Protein AF-A0AAD5X6Y1-F1 (afdb_monomer_lite)

Radius of gyration: 20.27 Å; chains: 1; bounding box: 50×33×53 Å

Foldseek 3Di:
DAVVQQPDFPVRQVVVCVPRVVLVVVCVVQQADPNNQWGAQLAFRVDTHRSVDNDPPCPCQCVVQVQCQDPVNCVVVPPPPCCCVVPVPPGDHPDDPDDPPPPVVSVDRDPLVCVVVCVVVVNDDDDDDDCRRNNDHPVVVCVSVVPPD

InterPro domains:
  IPR001563 Peptidase S10, serine carboxypeptidase [PF00450] (5-147)
  IPR029058 Alpha/Beta hydrolase fold [G3DSA:3.40.50.1820] (1-149)
  IPR029058 Alpha/Beta hydrolase fold [SSF53474] (15-148)

pLDDT: mean 77.06, std 14.61, range [45.94, 98.06]

Organism: NCBI:txid109957

Sequence (149 aa):
MAEQCRNLSDTAASERADDCDLVYACIEFVYTVNGGKACLDVYNINDEIPCDDSDQYYVQENALTNYLNNAAVRKAVHVDPTLSVSDPGSTWVECNNITITQTTDETTPASVSYLPALVQKGVKVVIANGNLDLLLNYIGTEETLGNLT

Secondary structure (DSSP, 8-state):
-HHHHTT--HHHHHTTHHHH-HHHHHHHHHHEETTTTEEEETTEEEEEE-TT-SSTT-TTHHHHHHHHT-HHHHHHTT--TTHHHH-TT----SS-------TTGGGSPPGGGGHHHHHHTT--------TT-STT-HHHHHHHHHT--

Structure (mmCIF, N/CA/C/O backbone):
data_AF-A0AAD5X6Y1-F1
#
_entry.id   AF-A0AAD5X6Y1-F1
#
loop_
_atom_site.group_PDB
_atom_site.id
_atom_site.type_symbol
_atom_site.label_atom_id
_atom_site.label_alt_id
_atom_site.label_comp_id
_atom_site.label_asym_id
_atom_site.label_entity_id
_atom_site.label_seq_id
_atom_site.pdbx_PDB_ins_code
_atom_site.Cartn_x
_atom_site.Cartn_y
_atom_site.Cartn_z
_atom_site.occupancy
_atom_site.B_iso_or_equiv
_atom_site.auth_seq_id
_atom_site.auth_comp_id
_atom_site.auth_asym_id
_atom_site.auth_atom_id
_atom_site.pdbx_PDB_model_num
ATOM 1 N N . MET A 1 1 ? -4.526 7.583 23.966 1.00 49.56 1 MET A N 1
ATOM 2 C CA . MET A 1 1 ? -3.572 8.397 23.183 1.00 49.56 1 MET A CA 1
ATOM 3 C C . MET A 1 1 ? -4.165 8.793 21.837 1.00 49.56 1 MET A C 1
ATOM 5 O O . MET A 1 1 ? -4.348 9.984 21.641 1.00 49.56 1 MET A O 1
ATOM 9 N N . ALA A 1 2 ? -4.620 7.851 21.000 1.00 52.78 2 ALA A N 1
ATOM 10 C CA . ALA A 1 2 ? -5.211 8.137 19.680 1.00 52.78 2 ALA A CA 1
ATOM 11 C C . ALA A 1 2 ? -6.317 9.223 19.645 1.00 52.78 2 ALA A C 1
ATOM 13 O O . ALA A 1 2 ? -6.327 10.064 18.750 1.00 52.78 2 ALA A O 1
ATOM 14 N N . GLU A 1 3 ? -7.228 9.277 20.627 1.00 57.44 3 GLU A N 1
ATOM 15 C CA . GLU A 1 3 ? -8.273 10.322 20.672 1.00 57.44 3 GLU A CA 1
ATOM 16 C C . GLU A 1 3 ? -7.730 11.749 20.832 1.00 57.44 3 GLU A C 1
ATOM 18 O O . GLU A 1 3 ? -8.309 12.683 20.284 1.00 57.44 3 GLU A O 1
ATOM 23 N N . GLN A 1 4 ? -6.617 11.930 21.549 1.00 64.88 4 GLN A N 1
ATOM 24 C CA . GLN A 1 4 ? -6.010 13.250 21.762 1.00 64.88 4 GLN A CA 1
ATOM 25 C C . GLN A 1 4 ? -5.286 13.765 20.513 1.00 64.88 4 GLN A C 1
ATOM 27 O O . GLN A 1 4 ? -5.035 14.963 20.407 1.00 64.88 4 GLN A O 1
ATOM 32 N N . CYS A 1 5 ? -4.959 12.860 19.590 1.00 65.75 5 CYS A N 1
ATOM 33 C CA . CYS A 1 5 ? -4.217 13.139 18.366 1.00 65.75 5 CYS A CA 1
ATOM 34 C C . CYS A 1 5 ? -5.131 13.255 17.138 1.00 65.75 5 CYS A C 1
ATOM 36 O O . CYS A 1 5 ? -4.738 13.832 16.133 1.00 65.75 5 CYS A O 1
ATOM 38 N N . ARG A 1 6 ? -6.381 12.775 17.238 1.00 65.25 6 ARG A N 1
ATOM 39 C CA . ARG A 1 6 ? -7.358 12.678 16.136 1.00 65.25 6 ARG A CA 1
ATOM 40 C C . ARG A 1 6 ? -7.627 13.994 15.392 1.00 65.25 6 ARG A C 1
ATOM 42 O O . ARG A 1 6 ? -7.998 13.951 14.227 1.00 65.25 6 ARG A O 1
ATOM 49 N N . ASN A 1 7 ? -7.487 15.134 16.069 1.00 66.12 7 ASN A N 1
ATOM 50 C CA . ASN A 1 7 ? -7.802 16.459 15.521 1.00 66.12 7 ASN A CA 1
ATOM 51 C C . ASN A 1 7 ? -6.576 17.386 15.452 1.00 66.12 7 ASN A C 1
ATOM 53 O O . ASN A 1 7 ? -6.743 18.601 15.330 1.00 66.12 7 ASN A O 1
ATOM 57 N N . LEU A 1 8 ? -5.364 16.854 15.626 1.00 65.12 8 LEU A N 1
ATOM 58 C CA . LEU A 1 8 ? -4.149 17.651 15.490 1.00 65.12 8 LEU A CA 1
ATOM 59 C C . LEU A 1 8 ? -3.843 17.877 14.008 1.00 65.12 8 LEU A C 1
ATOM 61 O O . LEU A 1 8 ? -4.127 17.018 13.180 1.00 65.12 8 LEU A O 1
ATOM 65 N N . SER A 1 9 ? -3.265 19.034 13.685 1.00 67.50 9 SER A N 1
ATOM 66 C CA . SER A 1 9 ? -2.587 19.213 12.400 1.00 67.50 9 SER A CA 1
ATOM 67 C C . SER A 1 9 ? -1.282 18.418 12.387 1.00 67.50 9 SER A C 1
ATOM 69 O O . SER A 1 9 ? -0.718 18.165 13.451 1.00 67.50 9 SER A O 1
ATOM 71 N N . ASP A 1 10 ? -0.746 18.112 11.208 1.00 60.38 10 ASP A N 1
ATOM 72 C CA . ASP A 1 10 ? 0.516 17.370 11.064 1.00 60.38 10 ASP A CA 1
ATOM 73 C C . ASP A 1 10 ? 1.681 18.040 11.804 1.00 60.38 10 ASP A C 1
ATOM 75 O O . ASP A 1 10 ? 2.492 17.380 12.451 1.00 60.38 10 ASP A O 1
ATOM 79 N N . THR A 1 11 ? 1.732 19.377 11.813 1.00 67.06 11 THR A N 1
ATOM 80 C CA . THR A 1 11 ? 2.727 20.120 12.605 1.00 67.06 11 THR A CA 1
ATOM 81 C C . THR A 1 11 ? 2.563 19.864 14.106 1.00 67.06 11 THR A C 1
ATOM 83 O O . THR A 1 11 ? 3.537 19.618 14.804 1.00 67.06 11 THR A O 1
ATOM 86 N N . ALA A 1 12 ? 1.330 19.868 14.616 1.00 69.88 12 ALA A N 1
ATOM 87 C CA . ALA A 1 12 ? 1.072 19.623 16.033 1.00 69.88 12 ALA A CA 1
ATOM 88 C C . ALA A 1 12 ? 1.220 18.137 16.418 1.00 69.88 12 ALA A C 1
ATOM 90 O O . ALA A 1 12 ? 1.534 17.829 17.569 1.00 69.88 12 ALA A O 1
ATOM 91 N N . ALA A 1 13 ? 0.989 17.218 15.476 1.00 65.75 13 ALA A N 1
ATOM 92 C CA . ALA A 1 13 ? 1.225 15.788 15.649 1.00 65.75 13 ALA A CA 1
ATOM 93 C C . ALA A 1 13 ? 2.728 15.464 15.672 1.00 65.75 13 ALA A C 1
ATOM 95 O O . ALA A 1 13 ? 3.169 14.750 16.567 1.00 65.75 13 ALA A O 1
ATOM 96 N N . SER A 1 14 ? 3.519 16.059 14.773 1.00 64.38 14 SER A N 1
ATOM 97 C CA . SER A 1 14 ? 4.982 15.886 14.702 1.00 64.38 14 SER A CA 1
ATOM 98 C C . SER A 1 14 ? 5.730 16.517 15.883 1.00 64.38 14 SER A C 1
ATOM 100 O O . SER A 1 14 ? 6.707 15.952 16.367 1.00 64.38 14 SER A O 1
ATOM 102 N N . GLU A 1 15 ? 5.234 17.625 16.444 1.00 74.06 15 GLU A N 1
ATOM 103 C CA . GLU A 1 15 ? 5.718 18.164 17.730 1.00 74.06 15 GLU A CA 1
ATOM 104 C C . GLU A 1 15 ? 5.437 17.230 18.923 1.00 74.06 15 GLU A C 1
ATOM 106 O O . GLU A 1 15 ? 6.014 17.391 20.001 1.00 74.06 15 GLU A O 1
ATOM 111 N N . ARG A 1 16 ? 4.551 16.247 18.735 1.00 69.69 16 ARG A N 1
ATOM 112 C CA . ARG A 1 16 ? 4.185 15.216 19.708 1.00 69.69 16 ARG A CA 1
ATOM 113 C C . ARG A 1 16 ? 4.405 13.821 19.131 1.00 69.69 16 ARG A C 1
ATOM 115 O O . ARG A 1 16 ? 3.567 12.946 19.347 1.00 69.69 16 ARG A O 1
ATOM 122 N N . ALA A 1 17 ? 5.499 13.620 18.397 1.00 61.91 17 ALA A N 1
ATOM 123 C CA . ALA A 1 17 ? 5.730 12.383 17.655 1.00 61.91 17 ALA A CA 1
ATOM 124 C C . ALA A 1 17 ? 5.582 11.119 18.526 1.00 61.91 17 ALA A C 1
ATOM 126 O O . ALA A 1 17 ? 4.914 10.170 18.126 1.00 61.91 17 ALA A O 1
ATOM 127 N N . ASP A 1 18 ? 6.061 11.177 19.771 1.00 60.53 18 ASP A N 1
ATOM 128 C CA . ASP A 1 18 ? 5.979 10.082 20.748 1.00 60.53 18 ASP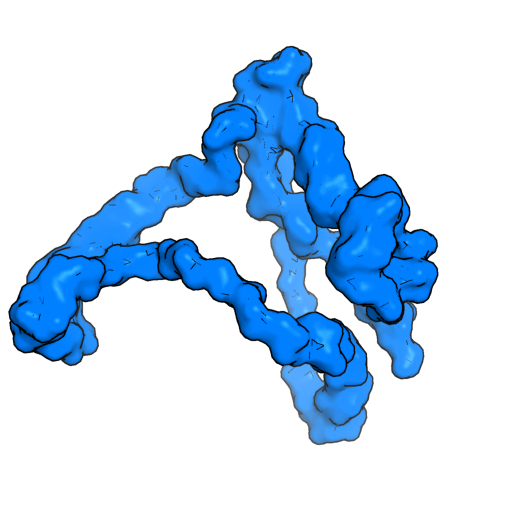 A CA 1
ATOM 129 C C . ASP A 1 18 ? 4.537 9.682 21.140 1.00 60.53 18 ASP A C 1
ATOM 131 O O . ASP A 1 18 ? 4.301 8.549 21.559 1.00 60.53 18 ASP A O 1
ATOM 135 N N . ASP A 1 19 ? 3.567 10.593 20.999 1.00 63.94 19 ASP A N 1
ATOM 136 C CA . ASP A 1 19 ? 2.160 10.386 21.376 1.00 63.94 19 ASP A CA 1
ATOM 137 C C . ASP A 1 19 ? 1.210 10.304 20.166 1.00 63.94 19 ASP A C 1
ATOM 139 O O . ASP A 1 19 ? 0.156 9.663 20.247 1.00 63.94 19 ASP A O 1
ATOM 143 N N . CYS A 1 20 ? 1.534 11.023 19.085 1.00 62.97 20 CYS A N 1
ATOM 144 C CA . CYS A 1 20 ? 0.624 11.363 17.991 1.00 62.97 20 CYS A CA 1
ATOM 145 C C . CYS A 1 20 ? 1.169 11.070 16.591 1.00 62.97 20 CYS A C 1
ATOM 147 O O . CYS A 1 20 ? 0.373 11.055 15.655 1.00 62.97 20 CYS A O 1
ATOM 149 N N . ASP A 1 21 ? 2.463 10.775 16.460 1.00 64.00 21 ASP A N 1
ATOM 150 C CA . ASP A 1 21 ? 3.074 10.255 15.234 1.00 64.00 21 ASP A CA 1
ATOM 151 C C . ASP A 1 21 ? 3.681 8.871 15.497 1.00 64.00 21 ASP A C 1
ATOM 153 O O . ASP A 1 21 ? 4.870 8.590 15.326 1.00 64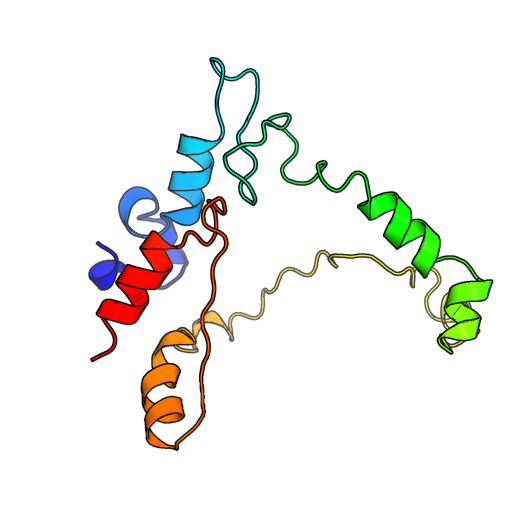.00 21 ASP A O 1
ATOM 157 N N . LEU A 1 22 ? 2.812 7.984 15.988 1.00 62.06 22 LEU A N 1
ATOM 158 C CA . LEU A 1 22 ? 3.187 6.634 16.391 1.00 62.06 22 LEU A CA 1
ATOM 159 C C . LEU A 1 22 ? 3.724 5.809 15.225 1.00 62.06 22 LEU A C 1
ATOM 161 O O . LEU A 1 22 ? 4.419 4.835 15.477 1.00 62.06 22 LEU A O 1
ATOM 165 N N . VAL A 1 23 ? 3.421 6.168 13.975 1.00 64.62 23 VAL A N 1
ATOM 166 C CA . VAL A 1 23 ? 3.963 5.468 12.809 1.00 64.62 23 VAL A CA 1
ATOM 167 C C . VAL A 1 23 ? 5.460 5.726 12.722 1.00 64.62 23 VAL A C 1
ATOM 169 O O . VAL A 1 23 ? 6.220 4.765 12.768 1.00 64.62 23 VAL A O 1
ATOM 172 N N . TYR A 1 24 ? 5.900 6.988 12.708 1.00 59.97 24 TYR A N 1
ATOM 173 C CA . TYR A 1 24 ? 7.329 7.309 12.682 1.00 59.97 24 TYR A CA 1
ATOM 174 C C . TYR A 1 24 ? 8.061 6.833 13.942 1.00 59.97 24 TYR A C 1
ATOM 176 O O . TYR A 1 24 ? 9.137 6.249 13.829 1.00 59.97 24 TYR A O 1
ATOM 184 N N . ALA A 1 25 ? 7.463 6.984 15.128 1.00 61.66 25 ALA A N 1
ATOM 185 C CA . ALA A 1 25 ? 8.073 6.509 16.372 1.00 61.66 25 ALA A CA 1
ATOM 186 C C . ALA A 1 25 ? 8.164 4.968 16.447 1.00 61.66 25 ALA A C 1
ATOM 188 O O . ALA A 1 25 ? 9.161 4.423 16.923 1.00 61.66 25 ALA A O 1
ATOM 189 N N . CYS A 1 26 ? 7.146 4.244 15.962 1.00 63.53 26 CYS A N 1
ATOM 190 C CA . CYS A 1 26 ? 7.156 2.778 15.890 1.00 63.53 26 CYS A CA 1
ATOM 191 C C . CYS A 1 26 ? 8.169 2.290 14.854 1.00 63.53 26 CYS A C 1
ATOM 193 O O . CYS A 1 26 ? 8.928 1.374 15.146 1.00 63.53 26 CYS A O 1
ATOM 195 N N . ILE A 1 27 ? 8.232 2.939 13.691 1.00 62.84 27 ILE A N 1
ATOM 196 C CA . ILE A 1 27 ? 9.260 2.712 12.674 1.00 62.84 27 ILE A CA 1
ATOM 197 C C . ILE A 1 27 ? 10.643 2.886 13.323 1.00 62.84 27 ILE A C 1
ATOM 199 O O . ILE A 1 27 ? 11.374 1.916 13.473 1.00 62.84 27 ILE A O 1
ATOM 203 N N . GLU A 1 28 ? 11.001 4.054 13.847 1.00 63.91 28 GLU A N 1
ATOM 204 C CA . GLU A 1 28 ? 12.351 4.250 14.399 1.00 63.91 28 GLU A CA 1
ATOM 205 C C . GLU A 1 28 ? 12.712 3.276 15.540 1.00 63.91 28 GLU A C 1
ATOM 207 O O . GLU A 1 28 ? 13.852 2.812 15.619 1.00 63.91 28 GLU A O 1
ATOM 212 N N . PHE A 1 29 ? 11.751 2.918 16.399 1.00 62.81 29 PHE A N 1
ATOM 213 C CA . PHE A 1 29 ? 11.981 2.008 17.524 1.00 62.81 29 PHE A CA 1
ATOM 214 C C . PHE A 1 29 ? 12.078 0.530 17.116 1.00 62.81 29 PHE A C 1
ATOM 216 O O . PHE A 1 29 ? 12.908 -0.209 17.650 1.00 62.81 29 PHE A O 1
ATOM 223 N N . VAL A 1 30 ? 11.223 0.081 16.194 1.00 62.59 30 VAL A N 1
ATOM 224 C CA . VAL A 1 30 ? 11.120 -1.325 15.769 1.00 62.59 30 VAL A CA 1
ATOM 225 C C . VAL A 1 30 ? 12.132 -1.651 14.676 1.00 62.59 30 VAL A C 1
ATOM 227 O O . VAL A 1 30 ? 12.472 -2.821 14.503 1.00 62.59 30 VAL A O 1
ATOM 230 N N . TYR A 1 31 ? 12.666 -0.638 13.983 1.00 66.19 31 TYR A N 1
ATOM 231 C CA . TYR A 1 31 ? 13.566 -0.867 12.866 1.00 66.19 31 TYR A CA 1
ATOM 232 C C . TYR A 1 31 ? 14.779 -1.665 13.300 1.00 66.19 31 TYR A C 1
ATOM 234 O O . TYR A 1 31 ? 15.023 -2.673 12.682 1.00 66.19 31 TYR A O 1
ATOM 242 N N . THR A 1 32 ? 15.507 -1.358 14.372 1.00 68.44 32 THR A N 1
ATOM 243 C CA . THR A 1 32 ? 16.752 -2.106 14.634 1.00 68.44 32 THR A CA 1
ATOM 244 C C . THR A 1 32 ? 16.546 -3.456 15.336 1.00 68.44 32 THR A C 1
ATOM 246 O O . THR A 1 32 ? 16.167 -3.512 16.505 1.00 68.44 32 THR A O 1
ATOM 249 N N . VAL A 1 33 ? 16.936 -4.552 14.680 1.00 69.00 33 VAL A N 1
ATOM 250 C CA . VAL A 1 33 ? 17.071 -5.898 15.266 1.00 69.00 33 VAL A CA 1
ATOM 251 C C . VAL A 1 33 ? 18.526 -6.379 15.236 1.00 69.00 33 VAL A C 1
ATOM 253 O O . VAL A 1 33 ? 19.424 -5.730 14.691 1.00 69.00 33 VAL A O 1
ATOM 256 N N . ASN A 1 34 ? 18.815 -7.492 15.919 1.00 67.25 34 ASN A N 1
ATOM 257 C CA . ASN A 1 34 ? 20.158 -8.090 15.978 1.00 67.25 34 ASN A CA 1
ATOM 258 C C . ASN A 1 34 ? 21.277 -7.120 16.425 1.00 67.25 34 ASN A C 1
ATOM 260 O O . ASN A 1 34 ? 22.424 -7.212 15.978 1.00 67.25 34 ASN A O 1
ATOM 264 N N . GLY A 1 35 ? 20.950 -6.188 17.329 1.00 70.12 35 GLY A N 1
ATOM 265 C CA . GLY A 1 35 ? 21.887 -5.176 17.828 1.00 70.12 35 GLY A CA 1
ATOM 266 C C . GLY A 1 35 ? 22.234 -4.097 16.798 1.00 70.12 35 GLY A C 1
ATOM 267 O O . GLY A 1 35 ? 23.369 -3.625 16.791 1.00 70.12 35 GLY A O 1
ATOM 268 N N . GLY A 1 36 ? 21.287 -3.752 15.916 1.00 73.00 36 GLY A N 1
ATOM 269 C CA . GLY A 1 36 ? 21.451 -2.727 14.877 1.00 73.00 36 GLY A CA 1
ATOM 270 C C . GLY A 1 36 ? 22.107 -3.230 13.592 1.00 73.00 36 GLY A C 1
ATOM 271 O O . GLY A 1 36 ? 22.633 -2.430 12.826 1.00 73.00 36 GLY A O 1
ATOM 272 N N . LYS A 1 37 ? 22.134 -4.551 13.370 1.00 73.88 37 LYS A N 1
ATOM 273 C CA . LYS A 1 37 ? 22.753 -5.167 12.180 1.00 73.88 37 LYS A CA 1
ATOM 274 C C . LYS A 1 37 ? 21.773 -5.438 11.046 1.00 73.88 37 LYS A C 1
ATOM 276 O O . LYS A 1 37 ? 22.208 -5.634 9.917 1.00 73.88 37 LYS A O 1
ATOM 281 N N . ALA A 1 38 ? 20.493 -5.505 11.370 1.00 76.69 38 ALA A N 1
ATOM 282 C CA . ALA A 1 38 ? 19.405 -5.705 10.435 1.00 76.69 38 ALA A CA 1
ATOM 283 C C . ALA A 1 38 ? 18.192 -4.947 10.956 1.00 76.69 38 ALA A C 1
ATOM 285 O O . ALA A 1 38 ? 18.159 -4.561 12.132 1.00 76.69 38 ALA A O 1
ATOM 286 N N . CYS A 1 39 ? 17.232 -4.742 10.072 1.00 79.81 39 CYS A N 1
ATOM 287 C CA . CYS A 1 39 ? 15.979 -4.112 10.376 1.00 79.81 39 CYS A CA 1
ATOM 288 C C . CYS A 1 39 ? 14.785 -5.003 10.071 1.00 79.81 39 CYS A C 1
ATOM 290 O O . CYS A 1 39 ? 14.906 -5.927 9.278 1.00 79.81 39 CYS A O 1
ATOM 292 N N . LEU A 1 40 ? 13.658 -4.785 10.744 1.00 82.06 40 LEU A N 1
ATOM 293 C CA . LEU A 1 40 ? 12.423 -5.499 10.413 1.00 82.06 40 LEU A CA 1
ATOM 294 C C . LEU A 1 40 ? 11.805 -4.926 9.140 1.00 82.06 40 LEU A C 1
ATOM 296 O O . LEU A 1 40 ? 11.785 -3.709 8.960 1.00 82.06 40 LEU A O 1
ATOM 300 N N . ASP A 1 41 ? 11.267 -5.800 8.291 1.00 80.75 41 ASP A N 1
ATOM 301 C CA . ASP A 1 41 ? 10.377 -5.376 7.213 1.00 80.75 41 ASP A CA 1
ATOM 302 C C . ASP A 1 41 ? 9.061 -4.856 7.808 1.00 80.75 41 ASP A C 1
ATOM 304 O O . ASP A 1 41 ? 8.348 -5.560 8.530 1.00 80.75 41 ASP A O 1
ATOM 308 N N . VAL A 1 42 ? 8.728 -3.603 7.498 1.00 80.56 42 VAL A N 1
ATOM 309 C CA . VAL A 1 42 ? 7.491 -2.964 7.961 1.00 80.56 42 VAL A CA 1
ATOM 310 C C . VAL A 1 42 ? 6.236 -3.592 7.365 1.00 80.56 42 VAL A C 1
ATOM 312 O O . VAL A 1 42 ? 5.164 -3.490 7.961 1.00 80.56 42 VAL A O 1
ATOM 315 N N . TYR A 1 43 ? 6.354 -4.264 6.222 1.00 83.81 43 TYR A N 1
ATOM 316 C CA . TYR A 1 43 ? 5.247 -4.958 5.574 1.00 83.81 43 TYR A CA 1
ATOM 317 C C . TYR A 1 43 ? 5.129 -6.422 6.027 1.00 83.81 43 TYR A C 1
ATOM 319 O O . TYR A 1 43 ? 4.072 -7.034 5.844 1.00 83.81 43 TYR A O 1
ATOM 327 N N . ASN A 1 44 ? 6.175 -6.985 6.651 1.00 87.31 44 ASN A N 1
ATOM 328 C CA . ASN A 1 44 ? 6.172 -8.340 7.202 1.00 87.31 44 ASN A CA 1
ATOM 329 C C . ASN A 1 44 ? 7.182 -8.524 8.353 1.00 87.31 44 ASN A C 1
ATOM 331 O O . ASN A 1 44 ? 8.354 -8.811 8.135 1.00 87.31 44 ASN A O 1
ATOM 335 N N . ILE A 1 45 ? 6.707 -8.516 9.600 1.00 85.75 45 ILE A N 1
ATOM 336 C CA . ILE A 1 45 ? 7.543 -8.639 10.813 1.00 85.75 45 ILE A CA 1
ATOM 337 C C . ILE A 1 45 ? 8.360 -9.938 10.939 1.00 85.75 45 ILE A C 1
ATOM 339 O O . ILE A 1 45 ? 9.149 -10.068 11.874 1.00 85.75 45 ILE A O 1
ATOM 343 N N . ASN A 1 46 ? 8.143 -10.934 10.076 1.00 88.38 46 ASN A N 1
ATOM 344 C CA . ASN A 1 46 ? 8.971 -12.142 10.055 1.00 88.38 46 ASN A CA 1
ATOM 345 C C . ASN A 1 46 ? 10.255 -11.976 9.233 1.00 88.38 46 ASN A C 1
ATOM 347 O O . ASN A 1 46 ? 11.143 -12.825 9.348 1.00 88.38 46 ASN A O 1
ATOM 351 N N . ASP A 1 47 ? 10.340 -10.934 8.409 1.00 85.12 47 ASP A N 1
ATOM 352 C CA . ASP A 1 47 ? 11.445 -10.713 7.489 1.00 85.12 47 ASP A CA 1
ATOM 353 C C . ASP A 1 47 ? 12.424 -9.670 8.054 1.00 85.12 47 ASP A C 1
ATOM 355 O O . ASP A 1 47 ? 12.041 -8.676 8.678 1.00 85.12 47 ASP A O 1
ATOM 359 N N . GLU A 1 48 ? 13.718 -9.923 7.845 1.00 83.75 48 GLU A N 1
ATOM 360 C CA . GLU A 1 48 ? 14.803 -9.006 8.195 1.00 83.75 48 GLU A CA 1
ATOM 361 C C . GLU A 1 48 ? 15.441 -8.427 6.922 1.00 83.75 48 GLU A C 1
ATOM 363 O O . GLU A 1 48 ? 15.825 -9.163 6.005 1.00 83.75 48 GLU A O 1
ATOM 368 N N . ILE A 1 49 ? 15.608 -7.106 6.896 1.00 79.25 49 ILE A N 1
ATOM 369 C CA . ILE A 1 49 ? 16.110 -6.307 5.774 1.00 79.25 49 ILE A CA 1
ATOM 370 C C . ILE A 1 49 ? 17.300 -5.439 6.220 1.00 79.25 49 ILE A C 1
ATOM 372 O O . ILE A 1 49 ? 17.396 -5.078 7.392 1.00 79.25 49 ILE A O 1
ATOM 376 N N . PRO A 1 50 ? 18.259 -5.098 5.347 1.00 80.19 50 PRO A N 1
ATOM 377 C CA . PRO A 1 50 ? 19.227 -4.040 5.635 1.00 80.19 50 PRO A CA 1
ATOM 378 C C . PRO A 1 50 ? 18.573 -2.721 6.086 1.00 80.19 50 PRO A C 1
ATOM 380 O O . PRO A 1 50 ? 17.590 -2.270 5.516 1.00 80.19 50 PRO A O 1
ATOM 383 N N . CYS A 1 51 ? 19.120 -2.095 7.130 1.00 75.00 51 CYS A N 1
ATOM 384 C CA . CYS A 1 51 ? 18.512 -0.922 7.774 1.00 75.00 51 CYS A CA 1
ATOM 385 C C . CYS A 1 51 ? 18.502 0.368 6.951 1.00 75.00 51 CYS A C 1
ATOM 387 O O . CYS A 1 51 ? 17.784 1.303 7.291 1.00 75.00 51 CYS A O 1
ATOM 389 N N . ASP A 1 52 ? 19.332 0.451 5.919 1.00 70.62 52 ASP A N 1
ATOM 390 C CA . ASP A 1 52 ? 19.404 1.575 4.988 1.00 70.62 52 ASP A CA 1
ATOM 391 C C . ASP A 1 52 ? 18.383 1.476 3.852 1.00 70.62 52 ASP A C 1
ATOM 393 O O . ASP A 1 52 ? 18.372 2.318 2.954 1.00 70.62 52 ASP A O 1
ATOM 397 N N . ASP A 1 53 ? 17.534 0.456 3.885 1.00 61.38 53 ASP A N 1
ATOM 398 C CA . ASP A 1 53 ? 16.772 0.057 2.727 1.00 61.38 53 ASP A CA 1
ATOM 399 C C . ASP A 1 53 ? 15.415 -0.479 3.174 1.00 61.38 53 ASP A C 1
ATOM 401 O O . ASP A 1 53 ? 15.276 -1.590 3.681 1.00 61.38 53 ASP A O 1
ATOM 405 N N . SER A 1 54 ? 14.419 0.391 3.030 1.00 55.72 54 SER A N 1
ATOM 406 C CA . SER A 1 54 ? 13.036 0.165 3.433 1.00 55.72 54 SER A CA 1
ATOM 407 C C . SER A 1 54 ? 12.217 -0.629 2.412 1.00 55.72 54 SER A C 1
ATOM 409 O O . SER A 1 54 ? 11.019 -0.766 2.632 1.00 55.72 54 SER A O 1
ATOM 411 N N . ASP A 1 55 ? 12.807 -1.072 1.291 1.00 57.62 55 ASP A N 1
ATOM 412 C CA . ASP A 1 55 ? 12.013 -1.459 0.107 1.00 57.62 55 ASP A CA 1
ATOM 413 C C . ASP A 1 55 ? 12.601 -2.597 -0.760 1.00 57.62 55 ASP A C 1
ATOM 415 O O . ASP A 1 55 ? 11.924 -3.163 -1.609 1.00 57.62 55 ASP A O 1
ATOM 419 N N . GLN A 1 56 ? 13.849 -3.025 -0.557 1.00 51.84 56 GLN A N 1
ATOM 420 C CA . GLN A 1 56 ? 14.514 -4.035 -1.408 1.00 51.84 56 GLN A CA 1
ATOM 421 C C . GLN A 1 56 ? 13.870 -5.423 -1.504 1.00 51.84 56 GLN A C 1
ATOM 423 O O . GLN A 1 56 ? 14.328 -6.244 -2.311 1.00 51.84 56 GLN A O 1
ATOM 428 N N . TYR A 1 57 ? 12.874 -5.753 -0.678 1.00 52.69 57 TYR A N 1
ATOM 429 C CA . TYR A 1 57 ? 12.386 -7.131 -0.592 1.00 52.69 57 TYR A CA 1
ATOM 430 C C . TYR A 1 57 ? 11.390 -7.554 -1.662 1.00 52.69 57 TYR A C 1
ATOM 432 O O . TYR A 1 57 ? 11.148 -8.757 -1.820 1.00 52.69 57 TYR A O 1
ATOM 440 N N . TYR A 1 58 ? 10.963 -6.656 -2.543 1.00 56.47 58 TYR A N 1
ATOM 441 C CA . TYR A 1 58 ? 10.464 -7.113 -3.829 1.00 56.47 58 TYR A CA 1
ATOM 442 C C . TYR A 1 58 ? 11.639 -7.358 -4.774 1.00 56.47 58 TYR A C 1
ATOM 444 O O . TYR A 1 58 ? 11.863 -6.680 -5.767 1.00 56.47 58 TYR A O 1
ATOM 452 N N . VAL A 1 59 ? 12.323 -8.486 -4.587 1.00 51.00 59 VAL A N 1
ATOM 453 C CA . VAL A 1 59 ? 13.208 -9.065 -5.620 1.00 51.00 59 VAL A CA 1
ATOM 454 C C . VAL A 1 59 ? 12.457 -9.241 -6.969 1.00 51.00 59 VAL A C 1
ATOM 456 O O . VAL A 1 59 ? 13.069 -9.382 -8.030 1.00 51.00 59 VAL A O 1
ATOM 459 N N . GLN A 1 60 ? 11.116 -9.181 -6.956 1.00 54.72 60 GLN A N 1
ATOM 460 C CA . GLN A 1 60 ? 10.242 -9.166 -8.132 1.00 54.72 60 GLN A CA 1
ATOM 461 C C . GLN A 1 60 ? 9.917 -7.777 -8.704 1.00 54.72 60 GLN A C 1
ATOM 463 O O . GLN A 1 60 ? 9.415 -7.723 -9.825 1.00 54.72 60 GLN A O 1
ATOM 468 N N . GLU A 1 61 ? 10.225 -6.670 -8.032 1.00 62.53 61 GLU A N 1
ATOM 469 C CA . GLU A 1 61 ? 9.989 -5.314 -8.548 1.00 62.53 61 GLU A CA 1
ATOM 470 C C . GLU A 1 61 ? 10.710 -5.089 -9.865 1.00 62.53 61 GLU A C 1
ATOM 472 O O . GLU A 1 61 ? 10.127 -4.638 -10.852 1.00 62.53 61 GLU A O 1
ATOM 477 N N . ASN A 1 62 ? 11.973 -5.510 -9.926 1.00 74.88 62 ASN A N 1
ATOM 478 C CA . ASN A 1 62 ? 12.734 -5.475 -11.164 1.00 74.88 62 ASN A CA 1
ATOM 479 C C . ASN A 1 62 ? 12.107 -6.388 -12.222 1.00 74.88 62 ASN A C 1
ATOM 481 O O . ASN A 1 62 ? 12.089 -6.037 -13.398 1.00 74.88 62 ASN A O 1
ATOM 485 N N . ALA A 1 63 ? 11.563 -7.549 -11.845 1.00 85.25 63 ALA A N 1
ATOM 486 C CA . ALA A 1 63 ? 10.922 -8.452 -12.798 1.00 85.25 63 ALA A CA 1
ATOM 487 C C . ALA A 1 63 ? 9.640 -7.839 -13.385 1.00 85.25 63 ALA A C 1
ATOM 489 O O . ALA A 1 63 ? 9.460 -7.864 -14.605 1.00 85.25 63 ALA A O 1
ATOM 490 N N . LEU A 1 64 ? 8.790 -7.245 -12.545 1.00 86.62 64 LEU A N 1
ATOM 491 C CA . LEU A 1 64 ? 7.561 -6.580 -12.963 1.00 86.62 64 LEU A CA 1
ATOM 492 C C . LEU A 1 64 ? 7.863 -5.317 -13.776 1.00 86.62 64 LEU A C 1
ATOM 494 O O . LEU A 1 64 ? 7.328 -5.161 -14.873 1.00 86.62 64 LEU A O 1
ATOM 498 N N . THR A 1 65 ? 8.795 -4.486 -13.306 1.00 88.12 65 THR A N 1
ATOM 499 C CA . THR A 1 65 ? 9.277 -3.295 -14.018 1.00 88.12 65 THR A CA 1
ATOM 500 C C . THR A 1 65 ? 9.819 -3.657 -15.393 1.00 88.12 65 THR A C 1
ATOM 502 O O . THR A 1 65 ? 9.439 -3.048 -16.394 1.00 88.12 65 THR A O 1
ATOM 505 N N . ASN A 1 66 ? 10.664 -4.686 -15.480 1.00 90.75 66 ASN A N 1
ATOM 506 C CA . ASN A 1 66 ? 11.220 -5.147 -16.750 1.00 90.75 66 ASN A CA 1
ATOM 507 C C . ASN A 1 66 ? 10.137 -5.712 -17.675 1.00 90.75 66 ASN A C 1
ATOM 509 O O . ASN A 1 66 ? 10.158 -5.453 -18.881 1.00 90.75 66 ASN A O 1
ATOM 513 N N . TYR A 1 67 ? 9.183 -6.471 -17.131 1.00 93.00 67 TYR A N 1
ATOM 514 C CA . TYR A 1 67 ? 8.091 -7.049 -17.906 1.00 93.00 67 TYR A CA 1
ATOM 515 C C . TYR A 1 67 ? 7.164 -5.968 -18.470 1.00 93.00 67 TYR A C 1
ATOM 517 O O . TYR A 1 67 ? 6.904 -5.949 -19.672 1.00 93.00 67 TYR A O 1
ATOM 525 N N . LEU A 1 68 ? 6.713 -5.032 -17.635 1.00 92.62 68 LEU A N 1
ATOM 526 C CA . LEU A 1 68 ? 5.796 -3.966 -18.038 1.00 92.62 68 LEU A CA 1
ATOM 527 C C . LEU A 1 68 ? 6.460 -2.915 -18.931 1.00 92.62 68 LEU A C 1
ATOM 529 O O . LEU A 1 68 ? 5.777 -2.293 -19.743 1.00 92.62 68 LEU A O 1
ATOM 533 N N . ASN A 1 69 ? 7.786 -2.759 -18.865 1.00 91.19 69 ASN A N 1
ATOM 534 C CA . ASN A 1 69 ? 8.533 -1.910 -19.795 1.00 91.19 69 ASN A CA 1
ATOM 535 C C . ASN A 1 69 ? 8.974 -2.618 -21.084 1.00 91.19 69 ASN A C 1
ATOM 537 O O . ASN A 1 69 ? 9.491 -1.969 -21.996 1.00 91.19 69 ASN A O 1
ATOM 541 N N . ASN A 1 70 ? 8.723 -3.921 -21.228 1.00 92.88 70 ASN A N 1
ATOM 542 C CA . ASN A 1 70 ? 8.989 -4.627 -22.473 1.00 92.88 70 ASN A CA 1
ATOM 543 C C . ASN A 1 70 ? 8.123 -4.069 -23.619 1.00 92.88 70 ASN A C 1
ATOM 545 O O . ASN A 1 70 ? 6.899 -3.985 -23.512 1.00 92.88 70 ASN A O 1
ATOM 549 N N . ALA A 1 71 ? 8.741 -3.746 -24.759 1.00 91.31 71 ALA A N 1
ATOM 550 C CA . ALA A 1 71 ? 8.047 -3.142 -25.899 1.00 91.31 71 ALA A CA 1
ATOM 551 C C . ALA A 1 71 ? 6.883 -3.995 -26.440 1.00 91.31 71 ALA A C 1
ATOM 553 O O . ALA A 1 71 ? 5.857 -3.450 -26.850 1.00 91.31 71 ALA A O 1
ATOM 554 N N . ALA A 1 72 ? 7.011 -5.327 -26.430 1.00 94.38 72 ALA A N 1
ATOM 555 C CA . ALA A 1 72 ? 5.943 -6.222 -26.868 1.00 94.38 72 ALA A CA 1
ATOM 556 C C . ALA A 1 72 ? 4.765 -6.220 -25.883 1.00 94.38 72 ALA A C 1
ATOM 558 O O . ALA A 1 72 ? 3.616 -6.192 -26.322 1.00 94.38 72 ALA A O 1
ATOM 559 N N . VAL A 1 73 ? 5.040 -6.183 -24.574 1.00 96.00 73 VAL A N 1
ATOM 560 C CA . VAL A 1 73 ? 4.014 -6.103 -23.520 1.00 96.00 73 VAL A CA 1
ATOM 561 C C . VAL A 1 73 ? 3.290 -4.760 -23.577 1.00 96.00 73 VAL A C 1
ATOM 563 O O . VAL A 1 73 ? 2.065 -4.734 -23.660 1.00 96.00 73 VAL A O 1
ATOM 566 N N . ARG A 1 74 ? 4.032 -3.648 -23.653 1.00 93.25 74 ARG A N 1
ATOM 567 C CA . ARG A 1 74 ? 3.468 -2.297 -23.815 1.00 93.25 74 ARG A CA 1
ATOM 568 C C . ARG A 1 74 ? 2.558 -2.206 -25.037 1.00 93.25 74 ARG A C 1
ATOM 570 O O . ARG A 1 74 ? 1.447 -1.693 -24.947 1.00 93.25 74 ARG A O 1
ATOM 577 N N . LYS A 1 75 ? 2.991 -2.765 -26.171 1.00 93.69 75 LYS A N 1
ATOM 578 C CA . LYS A 1 75 ? 2.166 -2.837 -27.382 1.00 93.69 75 LYS A CA 1
ATOM 579 C C . LYS A 1 75 ? 0.905 -3.681 -27.172 1.00 93.69 75 LYS A C 1
ATOM 581 O O . LYS A 1 75 ? -0.160 -3.288 -27.640 1.00 93.69 75 LYS A O 1
ATOM 586 N N . ALA A 1 76 ? 1.014 -4.821 -26.490 1.00 97.12 76 ALA A N 1
ATOM 587 C CA . ALA A 1 76 ? -0.109 -5.725 -26.244 1.00 97.12 76 ALA A CA 1
ATOM 588 C C . ALA A 1 76 ? -1.191 -5.109 -25.340 1.00 97.12 76 ALA A C 1
ATOM 590 O O . ALA A 1 76 ? -2.368 -5.399 -25.532 1.00 97.12 76 ALA A O 1
ATOM 591 N N . VAL A 1 77 ? -0.812 -4.232 -24.402 1.00 95.56 77 VAL A N 1
ATOM 592 C CA . VAL A 1 77 ? -1.755 -3.479 -23.550 1.00 95.56 77 VAL A CA 1
ATOM 593 C C . VAL A 1 77 ? -2.108 -2.097 -24.116 1.00 95.56 77 VAL A C 1
ATOM 595 O O . VAL A 1 77 ? -2.707 -1.279 -23.426 1.00 95.56 77 VAL A O 1
ATOM 598 N N . HIS A 1 78 ? -1.771 -1.850 -25.386 1.00 94.94 78 HIS A N 1
ATOM 599 C CA . HIS A 1 78 ? -2.085 -0.624 -26.123 1.00 94.94 78 HIS A CA 1
ATOM 600 C C . HIS A 1 78 ? -1.522 0.664 -25.501 1.00 94.94 78 HIS A C 1
ATOM 602 O O . HIS A 1 78 ? -2.153 1.717 -25.587 1.00 94.94 78 HIS A O 1
ATOM 608 N N . VAL A 1 79 ? -0.322 0.612 -24.914 1.00 92.88 79 VAL A N 1
ATOM 609 C CA . VAL A 1 79 ? 0.412 1.840 -24.578 1.00 92.88 79 VAL A CA 1
ATOM 610 C C . VAL A 1 79 ? 0.684 2.621 -25.863 1.00 92.88 79 VAL A C 1
ATOM 612 O O . VAL A 1 79 ? 1.140 2.042 -26.854 1.00 92.88 79 VAL A O 1
ATOM 615 N N . ASP A 1 80 ? 0.415 3.928 -25.843 1.00 89.88 80 ASP A N 1
ATOM 616 C CA . ASP A 1 80 ? 0.639 4.814 -26.985 1.00 89.88 80 ASP A CA 1
ATOM 617 C C . ASP A 1 80 ? 2.106 4.715 -27.460 1.00 89.88 80 ASP A C 1
ATOM 619 O O . ASP A 1 80 ? 3.031 4.972 -26.684 1.00 89.88 80 ASP A O 1
ATOM 623 N N . PRO A 1 81 ? 2.362 4.332 -28.724 1.00 82.81 81 PRO A N 1
ATOM 624 C CA . PRO A 1 81 ? 3.722 4.198 -29.238 1.00 82.81 81 PRO A CA 1
ATOM 625 C C . PRO A 1 81 ? 4.447 5.544 -29.379 1.00 82.81 81 PRO A C 1
ATOM 627 O O . PRO A 1 81 ? 5.670 5.565 -29.501 1.00 82.81 81 PRO A O 1
ATOM 630 N N . THR A 1 82 ? 3.719 6.663 -29.374 1.00 85.62 82 THR A N 1
ATOM 631 C CA . THR A 1 82 ? 4.284 8.016 -29.422 1.00 85.62 82 THR A CA 1
ATOM 632 C C . THR A 1 82 ? 4.647 8.552 -28.039 1.00 85.62 82 THR A C 1
ATOM 634 O O . THR A 1 82 ? 5.372 9.541 -27.951 1.00 85.62 82 THR A O 1
ATOM 637 N N . LEU A 1 83 ? 4.238 7.862 -26.966 1.00 83.75 83 LEU A N 1
ATOM 638 C CA . LEU A 1 83 ? 4.472 8.285 -25.587 1.00 83.75 83 LEU A CA 1
ATOM 639 C C . LEU A 1 83 ? 5.965 8.460 -25.294 1.00 83.75 83 LEU A C 1
ATOM 641 O O . LEU A 1 83 ? 6.358 9.455 -24.709 1.00 83.75 83 LEU A O 1
ATOM 645 N N . SER A 1 84 ? 6.813 7.555 -25.790 1.00 73.44 84 SER A N 1
ATOM 646 C CA . SER A 1 84 ? 8.274 7.650 -25.642 1.00 73.44 84 SER A CA 1
ATOM 647 C C . SER A 1 84 ? 8.906 8.805 -26.434 1.00 73.44 84 SER A C 1
ATOM 649 O O . SER A 1 84 ? 10.074 9.119 -26.227 1.00 73.44 84 SER A O 1
ATOM 651 N N . VAL A 1 85 ? 8.165 9.422 -27.361 1.00 76.06 85 VAL A N 1
ATOM 652 C CA . VAL A 1 85 ? 8.595 10.609 -28.117 1.00 76.06 85 VAL A CA 1
ATOM 653 C C . VAL A 1 85 ? 8.155 11.887 -27.403 1.00 76.06 85 VAL A C 1
ATOM 655 O O . VAL A 1 85 ? 8.936 12.830 -27.318 1.00 76.06 85 VAL A O 1
ATOM 658 N N . SER A 1 86 ? 6.920 11.927 -26.892 1.00 82.12 86 SER A N 1
ATOM 659 C CA . SER A 1 86 ? 6.383 13.080 -26.156 1.00 82.12 86 SER A CA 1
ATOM 660 C C . SER A 1 86 ? 6.890 13.169 -24.715 1.00 82.12 86 SER A C 1
ATOM 662 O O . SER A 1 86 ? 6.998 14.264 -24.174 1.00 82.12 86 SER A O 1
ATOM 664 N N . ASP A 1 87 ? 7.199 12.023 -24.112 1.00 79.69 87 ASP A N 1
ATOM 665 C CA . ASP A 1 87 ? 7.748 11.867 -22.769 1.00 79.69 87 ASP A CA 1
ATOM 666 C C . ASP A 1 87 ? 8.761 10.704 -22.768 1.00 79.69 87 ASP A C 1
ATOM 668 O O . ASP A 1 87 ? 8.420 9.545 -22.500 1.00 79.69 87 ASP A O 1
ATOM 672 N N . PRO A 1 88 ? 10.034 10.992 -23.096 1.00 64.62 88 PRO A N 1
ATOM 673 C CA . PRO A 1 88 ? 11.098 9.991 -23.121 1.00 64.62 88 PRO A CA 1
ATOM 674 C C . PRO A 1 88 ? 11.330 9.287 -21.775 1.00 64.62 88 PRO A C 1
ATOM 676 O O . PRO A 1 88 ? 11.971 8.238 -21.755 1.00 64.62 88 PRO A O 1
ATOM 679 N N . GLY A 1 89 ? 10.815 9.843 -20.670 1.00 70.19 89 GLY A N 1
ATOM 680 C CA . GLY A 1 89 ? 10.870 9.264 -19.329 1.00 70.19 89 GLY A CA 1
ATOM 681 C C . GLY A 1 89 ? 9.674 8.381 -18.973 1.00 70.19 89 GLY A C 1
ATOM 682 O O . GLY A 1 89 ? 9.621 7.878 -17.854 1.00 70.19 89 GLY A O 1
ATOM 683 N N . SER A 1 90 ? 8.721 8.169 -19.890 1.00 78.88 90 SER A N 1
ATOM 684 C CA . SER A 1 90 ? 7.472 7.451 -19.611 1.00 78.88 90 SER A CA 1
ATOM 685 C C . SER A 1 90 ? 7.646 5.926 -19.546 1.00 78.88 90 SER A C 1
ATOM 687 O O . SER A 1 90 ? 7.171 5.146 -20.389 1.00 78.88 90 SER A O 1
ATOM 689 N N . THR A 1 91 ? 8.373 5.484 -18.528 1.00 85.62 91 THR A N 1
ATOM 690 C CA . THR A 1 91 ? 8.503 4.091 -18.108 1.00 85.62 91 THR A CA 1
ATOM 691 C C . THR A 1 91 ? 7.485 3.780 -17.023 1.00 85.62 91 THR A C 1
ATOM 693 O O . THR A 1 91 ? 7.167 4.630 -16.197 1.00 85.62 91 THR A O 1
ATOM 696 N N . TRP A 1 92 ? 6.981 2.549 -17.010 1.00 88.75 92 TRP A N 1
ATOM 697 C CA . TRP A 1 92 ? 6.253 2.063 -15.848 1.00 88.75 92 TRP A CA 1
ATOM 698 C C . TRP A 1 92 ? 7.214 2.002 -14.659 1.00 88.75 92 TRP A C 1
ATOM 700 O O . TRP A 1 92 ? 8.324 1.481 -14.796 1.00 88.75 92 TRP A O 1
ATOM 710 N N . VAL A 1 93 ? 6.770 2.540 -13.533 1.00 84.88 93 VAL A N 1
ATOM 711 C CA . VAL A 1 93 ? 7.391 2.441 -12.212 1.00 84.88 93 VAL A CA 1
ATOM 712 C C . VAL A 1 93 ? 6.282 2.059 -11.238 1.00 84.88 93 VAL A C 1
ATOM 714 O O . VAL A 1 93 ? 5.126 2.417 -11.477 1.00 84.88 93 VAL A O 1
ATOM 717 N N . GLU A 1 94 ? 6.609 1.325 -10.181 1.00 79.50 94 GLU A N 1
ATOM 718 C CA . GLU A 1 94 ? 5.605 0.883 -9.209 1.00 79.50 94 GLU A CA 1
ATOM 719 C C . GLU A 1 94 ? 5.035 2.059 -8.418 1.00 79.50 94 GLU A C 1
ATOM 721 O O . GLU A 1 94 ? 3.833 2.325 -8.460 1.00 79.50 94 GLU A O 1
ATOM 726 N N . CYS A 1 95 ? 5.926 2.817 -7.784 1.00 77.81 95 CYS A N 1
ATOM 727 C CA . CYS A 1 95 ? 5.596 4.017 -7.038 1.00 77.81 95 CYS A CA 1
ATOM 728 C C . CYS A 1 95 ? 6.222 5.221 -7.740 1.00 77.81 95 CYS A C 1
ATOM 730 O O . CYS A 1 95 ? 7.432 5.288 -7.957 1.00 77.81 95 CYS A O 1
ATOM 732 N N . ASN A 1 96 ? 5.394 6.195 -8.116 1.00 74.38 96 ASN A N 1
ATOM 733 C CA . ASN A 1 96 ? 5.915 7.490 -8.529 1.00 74.38 96 ASN A CA 1
ATOM 734 C C . ASN A 1 96 ? 6.237 8.284 -7.261 1.00 74.38 96 ASN A C 1
ATOM 736 O O . ASN A 1 96 ? 5.368 8.413 -6.399 1.00 74.38 96 ASN A O 1
ATOM 740 N N . ASN A 1 97 ? 7.444 8.846 -7.167 1.00 66.75 97 ASN A N 1
ATOM 741 C CA . ASN A 1 97 ? 7.854 9.730 -6.073 1.00 66.75 97 ASN A CA 1
ATOM 742 C C . ASN A 1 97 ? 7.185 11.103 -6.212 1.00 66.75 97 ASN A C 1
ATOM 744 O O . ASN A 1 97 ? 7.834 12.143 -6.331 1.00 66.75 97 ASN A O 1
ATOM 748 N N . ILE A 1 98 ? 5.857 11.096 -6.228 1.00 63.09 98 ILE A N 1
ATOM 749 C CA . ILE A 1 98 ? 5.052 12.277 -6.010 1.00 63.09 98 ILE A CA 1
ATOM 750 C C . ILE A 1 98 ? 4.923 12.425 -4.505 1.00 63.09 98 ILE A C 1
ATOM 752 O O . ILE A 1 98 ? 4.406 11.556 -3.809 1.00 63.09 98 ILE A O 1
ATOM 756 N N . THR A 1 99 ? 5.403 13.538 -3.974 1.00 55.62 99 THR A N 1
ATOM 757 C CA . THR A 1 99 ? 4.952 13.922 -2.647 1.00 55.62 99 THR A CA 1
ATOM 758 C C . THR A 1 99 ? 3.477 14.275 -2.792 1.00 55.62 99 THR A C 1
ATOM 760 O O . THR A 1 99 ? 3.134 15.156 -3.586 1.00 55.62 99 THR A O 1
ATOM 763 N N . ILE A 1 100 ? 2.598 13.587 -2.064 1.00 54.19 100 ILE A N 1
ATOM 764 C CA . ILE A 1 100 ? 1.201 14.001 -1.914 1.00 54.19 100 ILE A CA 1
ATOM 765 C C . ILE A 1 100 ? 1.221 15.259 -1.023 1.00 54.19 100 ILE A C 1
ATOM 767 O O . ILE A 1 100 ? 0.904 15.221 0.152 1.00 54.19 100 ILE A O 1
ATOM 771 N N . THR A 1 101 ? 1.716 16.380 -1.559 1.00 47.41 101 THR A N 1
ATOM 772 C CA . THR A 1 101 ? 1.836 17.688 -0.886 1.00 47.41 101 THR A CA 1
ATOM 773 C C . THR A 1 101 ? 0.612 18.563 -1.097 1.00 47.41 101 THR A C 1
ATOM 775 O O . THR A 1 101 ? 0.662 19.769 -0.838 1.00 47.41 101 THR A O 1
ATOM 778 N N . GLN A 1 102 ? -0.499 18.017 -1.595 1.00 45.94 102 GLN A N 1
ATOM 779 C CA . GLN A 1 102 ? -1.716 18.809 -1.596 1.00 45.94 102 GLN A CA 1
ATOM 780 C C . GLN A 1 102 ? -2.203 18.900 -0.152 1.00 45.94 102 GLN A C 1
ATOM 782 O O . GLN A 1 102 ? -2.919 18.036 0.335 1.00 45.94 102 GLN A O 1
ATOM 787 N N . THR A 1 103 ? -1.842 20.010 0.491 1.00 46.66 103 THR A N 1
ATOM 788 C CA . THR A 1 103 ? -2.335 20.536 1.777 1.00 46.66 103 THR A CA 1
ATOM 789 C C . THR A 1 103 ? -3.867 20.532 1.918 1.00 46.66 103 THR A C 1
ATOM 791 O O . THR A 1 103 ? -4.409 20.897 2.956 1.00 46.66 103 THR A O 1
ATOM 794 N N . THR A 1 104 ? -4.602 20.139 0.875 1.00 48.59 104 THR A N 1
ATOM 795 C CA . THR A 1 104 ? -6.043 19.901 0.885 1.00 48.59 104 THR A CA 1
ATOM 796 C C . THR A 1 104 ? -6.438 18.561 1.503 1.00 48.59 104 THR A C 1
ATOM 798 O O . THR A 1 104 ? -7.529 18.492 2.068 1.00 48.59 104 THR A O 1
ATOM 801 N N . ASP A 1 105 ? -5.594 17.524 1.444 1.00 52.62 105 ASP A N 1
ATOM 802 C CA . ASP A 1 105 ? -5.924 16.207 2.021 1.00 52.62 105 ASP A CA 1
ATOM 803 C C . ASP A 1 105 ? -5.961 16.251 3.558 1.00 52.62 105 ASP A C 1
ATOM 805 O O . ASP A 1 105 ? -6.803 15.595 4.171 1.00 52.62 105 ASP A O 1
ATOM 809 N N . GLU A 1 106 ? -5.174 17.143 4.169 1.00 56.00 106 GLU A N 1
ATOM 810 C CA . GLU A 1 106 ? -5.155 17.417 5.616 1.00 56.00 106 GLU A CA 1
ATOM 811 C C . GLU A 1 106 ? -6.470 18.018 6.148 1.00 56.00 106 GLU A C 1
ATOM 813 O O . GLU A 1 106 ? -6.758 17.969 7.343 1.00 56.00 106 GLU A O 1
ATOM 818 N N . THR A 1 107 ? -7.295 18.614 5.278 1.00 59.06 107 THR A N 1
ATOM 819 C CA . THR A 1 107 ? -8.564 19.238 5.701 1.00 59.06 107 THR A CA 1
ATOM 820 C C . THR A 1 107 ? -9.727 18.254 5.761 1.00 59.06 107 THR A C 1
ATOM 822 O O . THR A 1 107 ? -10.797 18.584 6.285 1.00 59.06 107 THR A O 1
ATOM 825 N N . THR A 1 108 ? -9.547 17.054 5.209 1.00 66.31 108 THR A N 1
ATOM 826 C CA . THR A 1 108 ? -10.601 16.046 5.145 1.00 66.31 108 THR A CA 1
ATOM 827 C C . THR A 1 108 ? -10.488 15.081 6.322 1.00 66.31 108 THR A C 1
ATOM 829 O O . THR A 1 108 ? -9.387 14.676 6.687 1.00 66.31 108 THR A O 1
ATOM 832 N N . PRO A 1 109 ? -11.609 14.701 6.963 1.00 75.56 109 PRO A N 1
ATOM 833 C CA . PRO A 1 109 ? -11.554 13.741 8.052 1.00 75.56 109 PRO A CA 1
A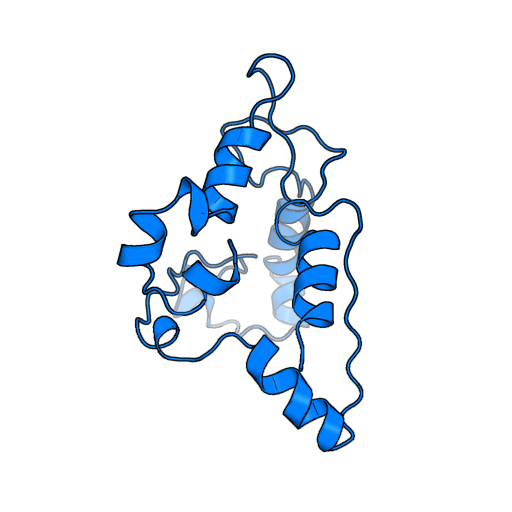TOM 834 C C . PRO A 1 109 ? -11.094 12.380 7.523 1.00 75.56 109 PRO A C 1
ATOM 836 O O . PRO A 1 109 ? -11.445 11.987 6.406 1.00 75.56 109 PRO A O 1
ATOM 839 N N . ALA A 1 110 ? -10.376 11.632 8.365 1.00 80.69 110 ALA A N 1
ATOM 840 C CA . ALA A 1 110 ? -9.937 10.275 8.055 1.00 80.69 110 ALA A CA 1
ATOM 841 C C . ALA A 1 110 ? -11.093 9.416 7.514 1.00 80.69 110 ALA A C 1
ATOM 843 O O . ALA A 1 110 ? -12.234 9.506 7.986 1.00 80.69 110 ALA A O 1
ATOM 844 N N . SER A 1 111 ? -10.792 8.545 6.548 1.00 86.00 111 SER A N 1
ATOM 845 C CA . SER A 1 111 ? -11.790 7.760 5.804 1.00 86.00 111 SER A CA 1
ATOM 846 C C . SER A 1 111 ? -12.697 6.904 6.698 1.00 86.00 111 SER A C 1
ATOM 848 O O . SER A 1 111 ? -13.870 6.695 6.380 1.00 86.00 111 SER A O 1
ATOM 850 N N . VAL A 1 112 ? -12.189 6.489 7.863 1.00 88.00 112 VAL A N 1
ATOM 851 C CA . VAL A 1 112 ? -12.936 5.782 8.911 1.00 88.00 112 VAL A CA 1
ATOM 852 C C . VAL A 1 112 ? -14.225 6.514 9.320 1.00 88.00 112 VAL A C 1
ATOM 854 O O . VAL A 1 112 ? -15.235 5.871 9.601 1.00 88.00 112 VAL A O 1
ATOM 857 N N . SER A 1 113 ? -14.240 7.852 9.276 1.00 88.94 113 SER A N 1
ATOM 858 C CA . SER A 1 113 ? -15.408 8.677 9.620 1.00 88.94 113 SER A CA 1
ATOM 859 C C . SER A 1 113 ? -16.613 8.456 8.696 1.00 88.94 113 SER A C 1
ATOM 861 O O . SER A 1 113 ? -17.753 8.687 9.099 1.00 88.94 113 SER A O 1
ATOM 863 N N . TYR A 1 114 ? -16.391 7.956 7.477 1.00 91.12 114 TYR A N 1
ATOM 864 C CA . TYR A 1 114 ? -17.456 7.672 6.515 1.00 91.12 114 TYR A CA 1
ATOM 865 C C . TYR A 1 114 ? -18.034 6.258 6.649 1.00 91.12 114 TYR A C 1
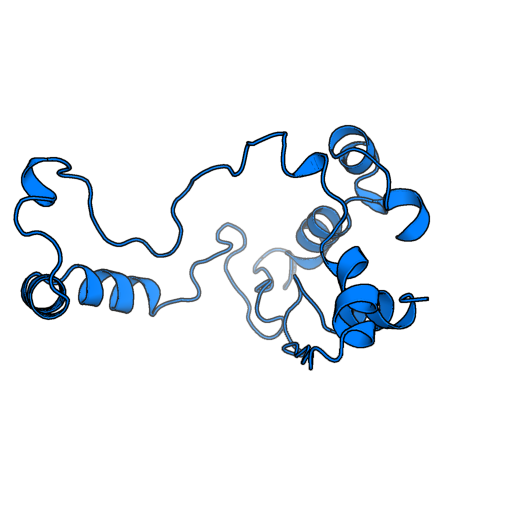ATOM 867 O O . TYR A 1 114 ? -19.120 5.996 6.120 1.00 91.12 114 TYR A O 1
ATOM 875 N N . LEU A 1 115 ? -17.355 5.344 7.355 1.00 93.88 115 LEU A N 1
ATOM 876 C CA . LEU A 1 115 ? -17.777 3.944 7.470 1.00 93.88 115 LEU A CA 1
ATOM 877 C C . LEU A 1 115 ? -19.193 3.778 8.047 1.00 93.88 115 LEU A C 1
ATOM 879 O O . LEU A 1 115 ? -19.976 3.046 7.432 1.00 93.88 115 LEU A O 1
ATOM 883 N N . PRO A 1 116 ? -19.600 4.478 9.130 1.00 94.12 116 PRO A N 1
ATOM 884 C CA . PRO A 1 116 ? -20.961 4.351 9.653 1.00 94.12 116 PRO A CA 1
ATOM 885 C C . PRO A 1 116 ? -22.027 4.722 8.616 1.00 94.12 116 PRO A C 1
ATOM 887 O O . PRO A 1 116 ? -23.002 3.995 8.431 1.00 94.12 116 PRO A O 1
ATOM 890 N N . ALA A 1 117 ? -21.818 5.816 7.875 1.00 94.69 117 ALA A N 1
ATOM 891 C CA . ALA A 1 117 ? -22.760 6.281 6.859 1.00 94.69 117 ALA A CA 1
ATOM 892 C C . ALA A 1 117 ? -22.873 5.309 5.672 1.00 94.69 117 ALA A C 1
ATOM 894 O O . ALA A 1 117 ? -23.961 5.131 5.121 1.00 94.69 117 ALA A O 1
ATOM 895 N N . LEU A 1 118 ? -21.768 4.669 5.275 1.00 95.38 118 LEU A N 1
ATOM 896 C CA . LEU A 1 118 ? -21.763 3.646 4.226 1.00 95.38 118 LEU A CA 1
ATOM 897 C C . LEU A 1 118 ? -22.564 2.411 4.657 1.00 95.38 118 LEU A C 1
ATOM 899 O O . LEU A 1 118 ? -23.456 1.969 3.928 1.00 95.38 118 LEU A O 1
ATOM 903 N N . VAL A 1 119 ? -22.305 1.902 5.863 1.00 95.19 119 VAL A N 1
ATOM 904 C CA . VAL A 1 119 ? -23.001 0.729 6.413 1.00 95.19 119 VAL A CA 1
ATOM 905 C C . VAL A 1 119 ? -24.496 1.007 6.600 1.00 95.19 119 VAL A C 1
ATOM 907 O O . VAL A 1 119 ? -25.323 0.192 6.192 1.00 95.19 119 VAL A O 1
ATOM 910 N N . GLN A 1 120 ? -24.871 2.182 7.119 1.00 96.31 120 GLN A N 1
ATOM 911 C CA . GLN A 1 120 ? -26.276 2.595 7.268 1.00 96.31 120 GLN A CA 1
ATOM 912 C C . GLN A 1 120 ? -27.029 2.651 5.931 1.00 96.31 120 GLN A C 1
ATOM 914 O O . GLN A 1 120 ? -28.223 2.361 5.877 1.00 96.31 120 GLN A O 1
ATOM 919 N N . LYS A 1 121 ? -26.337 2.990 4.836 1.00 98.00 121 LYS A N 1
ATOM 920 C CA . LYS A 1 121 ? -26.898 2.984 3.474 1.00 98.00 121 LYS A CA 1
ATOM 921 C C . LYS A 1 121 ? -26.950 1.588 2.840 1.00 98.00 121 LYS A C 1
ATOM 923 O O . LYS A 1 121 ? -27.351 1.464 1.685 1.00 98.00 121 LYS A O 1
ATOM 928 N N . GLY A 1 122 ? -26.562 0.543 3.570 1.00 97.56 122 GLY A N 1
ATOM 929 C CA . GLY A 1 122 ? -26.577 -0.839 3.096 1.00 97.56 122 GLY A CA 1
ATOM 930 C C . GLY A 1 122 ? -25.369 -1.223 2.240 1.00 97.56 122 GLY A C 1
ATOM 931 O O . GLY A 1 122 ? -25.407 -2.262 1.577 1.00 97.56 122 GLY A O 1
ATOM 932 N N . VAL A 1 123 ? -24.297 -0.421 2.239 1.00 98.06 123 VAL A N 1
ATOM 933 C CA . VAL A 1 123 ? -23.038 -0.801 1.588 1.00 98.06 123 VAL A CA 1
ATOM 934 C C . VAL A 1 123 ? -22.385 -1.912 2.405 1.00 98.06 123 VAL A C 1
ATOM 936 O O . VAL A 1 123 ? -22.156 -1.769 3.605 1.00 98.06 123 VAL A O 1
ATOM 939 N N . LYS A 1 124 ? -22.076 -3.032 1.750 1.00 96.94 124 LYS A N 1
ATOM 940 C CA . LYS A 1 124 ? -21.329 -4.131 2.366 1.00 96.94 124 LYS A CA 1
ATOM 941 C C . LYS A 1 124 ? -19.846 -3.783 2.357 1.00 96.94 124 LYS A C 1
ATOM 943 O O . LYS A 1 124 ? -19.273 -3.613 1.284 1.00 96.94 124 LYS A O 1
ATOM 948 N N . VAL A 1 125 ? -19.249 -3.701 3.539 1.00 94.44 125 VAL A N 1
ATOM 949 C CA . VAL A 1 125 ? -17.830 -3.387 3.722 1.00 94.44 125 VAL A CA 1
ATOM 950 C C . VAL A 1 125 ? -17.123 -4.620 4.276 1.00 94.44 125 VAL A C 1
ATOM 952 O O . VAL A 1 125 ? -17.610 -5.239 5.220 1.00 94.44 125 VAL A O 1
ATOM 955 N N . VAL A 1 126 ? -15.991 -4.978 3.674 1.00 95.44 126 VAL A N 1
ATOM 956 C CA . VAL A 1 126 ? -15.080 -6.014 4.171 1.00 95.44 126 VAL A CA 1
ATOM 957 C C . VAL A 1 126 ? -13.752 -5.337 4.466 1.00 95.44 126 VAL A C 1
ATOM 959 O O . VAL A 1 126 ? -13.206 -4.667 3.594 1.00 95.44 126 VAL A O 1
ATOM 962 N N . ILE A 1 127 ? -13.260 -5.512 5.689 1.00 94.62 127 ILE A N 1
ATOM 963 C CA . ILE A 1 127 ? -11.945 -5.042 6.121 1.00 94.62 127 ILE A CA 1
ATOM 964 C C . ILE A 1 127 ? -11.137 -6.288 6.462 1.00 94.62 127 ILE A C 1
ATOM 966 O O . ILE A 1 127 ? -11.610 -7.144 7.209 1.00 94.62 127 ILE A O 1
ATOM 970 N N . ALA A 1 128 ? -9.966 -6.415 5.847 1.00 95.62 128 ALA A N 1
ATOM 971 C CA . ALA A 1 128 ? -9.065 -7.541 6.026 1.00 95.62 128 ALA A CA 1
ATOM 972 C C . ALA A 1 128 ? -7.644 -7.011 6.208 1.00 95.62 128 ALA A C 1
ATOM 974 O O . ALA A 1 128 ? -7.250 -6.069 5.523 1.00 95.62 128 ALA A O 1
ATOM 975 N N . ASN A 1 129 ? -6.886 -7.646 7.098 1.00 95.38 129 ASN A N 1
ATOM 976 C CA . ASN A 1 129 ? -5.504 -7.292 7.399 1.00 95.38 129 ASN A CA 1
ATOM 977 C C . ASN A 1 129 ? -4.623 -8.538 7.331 1.00 95.38 129 ASN A C 1
ATOM 979 O O . ASN A 1 129 ? -5.042 -9.630 7.727 1.00 95.38 129 ASN A O 1
ATOM 983 N N . GLY A 1 130 ? -3.384 -8.357 6.874 1.00 94.44 130 GLY A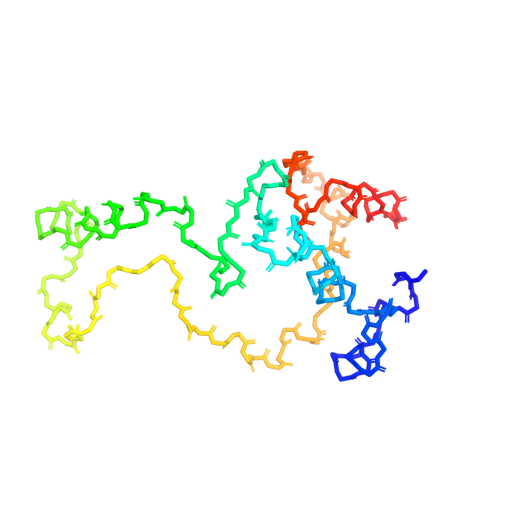 N 1
ATOM 984 C CA . GLY A 1 130 ? -2.319 -9.314 7.149 1.00 94.44 130 GLY A CA 1
ATOM 985 C C . GLY A 1 130 ? -1.956 -9.256 8.633 1.00 94.44 130 GLY A C 1
ATOM 986 O O . GLY A 1 130 ? -1.858 -8.178 9.212 1.00 94.44 130 GLY A O 1
ATOM 987 N N . ASN A 1 131 ? -1.756 -10.406 9.274 1.00 94.62 131 ASN A N 1
ATOM 988 C CA . ASN A 1 131 ? -1.405 -10.463 10.698 1.00 94.62 131 ASN A CA 1
ATOM 989 C C . ASN A 1 131 ? 0.092 -10.229 10.975 1.00 94.62 131 ASN A C 1
ATOM 991 O O . ASN A 1 131 ? 0.499 -10.283 12.134 1.00 94.62 131 ASN A O 1
ATOM 995 N N . LEU A 1 132 ? 0.890 -10.024 9.924 1.00 92.38 132 LEU A N 1
ATOM 996 C CA . LEU A 1 132 ? 2.333 -9.784 9.986 1.00 92.38 132 LEU A CA 1
ATOM 997 C C . LEU A 1 132 ? 2.723 -8.376 9.512 1.00 92.38 132 LEU A C 1
ATOM 999 O O . LEU A 1 132 ? 3.896 -8.035 9.560 1.00 92.38 132 LEU A O 1
ATOM 1003 N N . ASP A 1 133 ? 1.762 -7.569 9.068 1.00 88.44 133 ASP A N 1
ATOM 1004 C CA . ASP A 1 133 ? 1.995 -6.175 8.690 1.00 88.44 133 ASP A CA 1
ATOM 1005 C C . ASP A 1 133 ? 2.236 -5.346 9.960 1.00 88.44 133 ASP A C 1
ATOM 1007 O O . ASP A 1 133 ? 1.416 -5.382 10.885 1.00 88.44 133 ASP A O 1
ATOM 1011 N N . LEU A 1 134 ? 3.365 -4.638 10.030 1.00 84.31 134 LEU A N 1
ATOM 1012 C CA . LEU A 1 134 ? 3.670 -3.731 11.135 1.00 84.31 134 LEU A CA 1
ATOM 1013 C C . LEU A 1 134 ? 3.032 -2.361 10.903 1.00 84.31 134 LEU A C 1
ATOM 1015 O O . LEU A 1 134 ? 2.413 -1.807 11.820 1.00 84.31 134 LEU A O 1
ATOM 1019 N N . LEU A 1 135 ? 3.186 -1.835 9.683 1.00 80.19 135 LEU A N 1
ATOM 1020 C CA . LEU A 1 135 ? 2.781 -0.488 9.296 1.00 80.19 135 LEU A CA 1
ATOM 1021 C C . LEU A 1 135 ? 1.269 -0.296 9.456 1.00 80.19 135 LEU A C 1
ATOM 1023 O O . LEU A 1 135 ? 0.832 0.675 10.072 1.00 80.19 135 LEU A O 1
ATOM 1027 N N . LEU A 1 136 ? 0.472 -1.243 8.955 1.00 86.56 136 LEU A N 1
ATOM 1028 C CA . LEU A 1 136 ? -0.994 -1.246 9.045 1.00 86.56 136 LEU A CA 1
ATOM 1029 C C . LEU A 1 136 ? -1.507 -2.493 9.776 1.00 86.56 136 LEU A C 1
ATOM 1031 O O . LEU A 1 136 ? -2.382 -3.232 9.308 1.00 86.56 136 LEU A O 1
ATOM 1035 N N . ASN A 1 137 ? -0.961 -2.712 10.971 1.00 88.94 137 ASN A N 1
ATOM 1036 C CA . ASN A 1 137 ? -1.254 -3.891 11.774 1.00 88.94 137 ASN A CA 1
ATOM 1037 C C . ASN A 1 137 ? -2.749 -4.055 12.125 1.00 88.94 137 ASN A C 1
ATOM 1039 O O . ASN A 1 137 ? -3.530 -3.103 12.263 1.00 88.94 137 ASN A O 1
ATOM 1043 N N . TYR A 1 138 ? -3.146 -5.317 12.312 1.00 93.19 138 TYR A N 1
ATOM 1044 C CA . TYR A 1 138 ? -4.531 -5.681 12.614 1.00 93.19 138 TYR A CA 1
ATOM 1045 C C . TYR A 1 138 ? -5.024 -5.115 13.955 1.00 93.19 138 TYR A C 1
ATOM 1047 O O . TYR A 1 138 ? -6.206 -4.807 14.063 1.00 93.19 138 TYR A O 1
ATOM 1055 N N . ILE A 1 139 ? -4.141 -4.916 14.942 1.00 90.31 139 ILE A N 1
ATOM 1056 C CA . ILE A 1 139 ? -4.508 -4.391 16.268 1.00 90.31 139 ILE A CA 1
ATOM 1057 C C . ILE A 1 139 ? -5.021 -2.955 16.130 1.00 90.31 139 ILE A C 1
ATOM 1059 O O . ILE A 1 139 ? -6.119 -2.642 16.585 1.00 90.31 139 ILE A O 1
ATOM 1063 N N . GLY A 1 140 ? -4.278 -2.097 15.424 1.00 86.69 140 GLY A N 1
ATOM 1064 C CA . GLY A 1 140 ? -4.698 -0.721 15.152 1.00 86.69 140 GLY A CA 1
ATOM 1065 C C . GLY A 1 140 ? -6.003 -0.655 14.357 1.00 86.69 140 GLY A C 1
ATOM 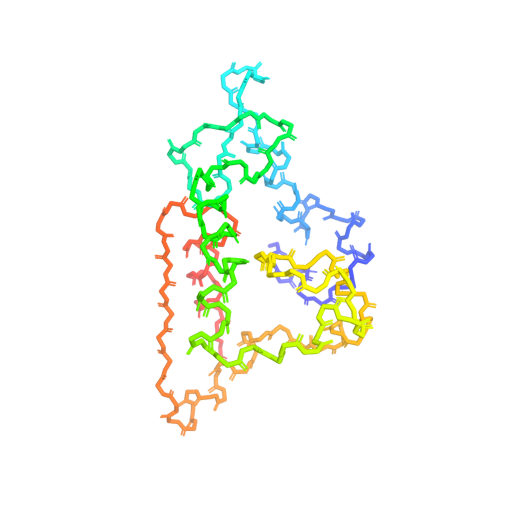1066 O O . GLY A 1 140 ? -6.841 0.218 14.598 1.00 86.69 140 GLY A O 1
ATOM 1067 N N . THR A 1 141 ? -6.224 -1.614 13.455 1.00 91.50 141 THR A N 1
ATOM 1068 C CA . THR A 1 141 ? -7.489 -1.719 12.718 1.00 91.50 141 THR A CA 1
ATOM 1069 C C . THR A 1 141 ? -8.646 -2.127 13.636 1.00 91.50 141 THR A C 1
ATOM 1071 O O . THR A 1 141 ? -9.687 -1.472 13.624 1.00 91.50 141 THR A O 1
ATOM 1074 N N . GLU A 1 142 ? -8.478 -3.153 14.472 1.00 92.56 142 GLU A N 1
ATOM 1075 C CA . GLU A 1 142 ? -9.493 -3.599 15.436 1.00 92.56 142 GLU A CA 1
ATOM 1076 C C . GLU A 1 142 ? -9.865 -2.495 16.430 1.00 92.56 142 GLU A C 1
ATOM 1078 O O . GLU A 1 142 ? -11.051 -2.247 16.654 1.00 92.56 142 GLU A O 1
ATOM 1083 N N . GLU A 1 143 ? -8.880 -1.777 16.974 1.00 90.38 143 GLU A N 1
ATOM 1084 C CA . GLU A 1 143 ? -9.119 -0.639 17.866 1.00 90.38 143 GLU A CA 1
ATOM 1085 C C . GLU A 1 143 ? -9.861 0.499 17.159 1.00 90.38 143 GLU A C 1
ATOM 1087 O O . GLU A 1 143 ? -10.787 1.096 17.716 1.00 90.38 143 GLU A O 1
ATOM 1092 N N . THR A 1 144 ? -9.487 0.799 15.915 1.00 88.88 144 THR A N 1
ATOM 1093 C CA . THR A 1 144 ? -10.143 1.833 15.108 1.00 88.88 144 THR A CA 1
ATOM 1094 C C . THR A 1 144 ? -11.611 1.487 14.858 1.00 88.88 144 THR A C 1
ATOM 1096 O O . THR A 1 144 ? -12.488 2.336 15.035 1.00 88.88 144 THR A O 1
ATOM 1099 N N . LEU A 1 145 ? -11.894 0.235 14.492 1.00 90.88 145 LEU A N 1
ATOM 1100 C CA . LEU A 1 145 ? -13.250 -0.241 14.223 1.00 90.88 145 LEU A CA 1
ATOM 1101 C C . LEU A 1 145 ? -14.089 -0.396 15.492 1.00 90.88 145 LEU A C 1
ATOM 1103 O O . LEU A 1 145 ? -15.274 -0.073 15.473 1.00 90.88 145 LEU A O 1
ATOM 1107 N N . GLY A 1 146 ? -13.491 -0.837 16.601 1.00 90.12 146 GLY A N 1
ATOM 1108 C CA . GLY A 1 146 ? -14.162 -0.943 17.900 1.00 90.12 146 GLY A CA 1
ATOM 1109 C C . GLY A 1 146 ? -14.630 0.406 18.455 1.00 90.12 146 GLY A C 1
ATOM 1110 O O . GLY A 1 146 ? -15.564 0.451 19.252 1.00 90.12 146 GLY A O 1
ATOM 1111 N N . ASN A 1 147 ? -14.025 1.502 17.988 1.00 87.31 147 ASN A N 1
ATOM 1112 C CA . ASN A 1 147 ? -14.375 2.875 18.348 1.00 87.31 147 ASN A CA 1
ATOM 1113 C C . ASN A 1 147 ? -15.294 3.570 17.322 1.00 87.31 147 ASN A C 1
ATOM 1115 O O . ASN A 1 147 ? -15.509 4.784 17.406 1.00 87.31 147 ASN A O 1
ATOM 1119 N N . LEU A 1 148 ? -15.845 2.833 16.350 1.00 84.44 148 LEU A N 1
ATOM 1120 C CA . LEU A 1 148 ? -16.928 3.321 15.497 1.00 84.44 148 LEU A CA 1
ATOM 1121 C C . LEU A 1 148 ? -18.229 3.330 16.310 1.00 84.44 148 LEU A C 1
ATOM 1123 O O . LEU A 1 148 ? -18.848 2.287 16.513 1.00 84.44 148 LEU A O 1
ATOM 1127 N N . THR A 1 149 ? -18.617 4.508 16.796 1.00 61.72 149 THR A N 1
ATOM 1128 C CA . THR A 1 149 ? -19.897 4.731 17.493 1.00 61.72 149 THR A CA 1
ATOM 1129 C C . THR A 1 149 ? -20.987 5.201 16.541 1.00 61.72 149 THR A C 1
ATOM 1131 O O . THR A 1 149 ? -20.660 5.898 15.552 1.00 61.72 149 THR A O 1
#